Protein AF-A0A9N9NLR4-F1 (afdb_monomer_lite)

Organism: NCBI:txid1348616

Foldseek 3Di:
DPPLVVCLVVVCVVDPPDDPVVSVVVSVVVVVVVDPPVPVPDDPVVVVVVVVVVVLLVDDDDQPPNVLVVVLVVLVVLVVCCVVPVVPDPDSDDDDDDDPSPCPVVSVVVNCVVDVDDDADLDDQPDPDPPHGDPVNVVVVVPPPPPPPDPDDD

Radius of gyration: 19.98 Å; chains: 1; bounding box: 58×43×38 Å

pLDDT: mean 76.33, std 16.06, range [41.06, 97.5]

Sequence (154 aa):
MNPEIEFCYNFIKENPGLSYDDIVKAFQESQSKGKEIDKDLLPESHIKEMEIVRRAFDREFQNPNDLLERFLNYIDKCSHEYHLYNTIYYAPYVTLTQASGTGKSKLLKKVAENVTTIYCCLRDYNSNGYPFRSFITNVLLKVKFEFSVLPPKK

Structure (mmCIF, N/CA/C/O backbone):
data_AF-A0A9N9NLR4-F1
#
_entry.id   AF-A0A9N9NLR4-F1
#
loop_
_atom_site.group_PDB
_atom_site.id
_atom_site.type_symbol
_atom_site.label_atom_id
_atom_site.label_alt_id
_atom_site.label_comp_id
_atom_site.label_asym_id
_atom_site.label_entity_id
_atom_site.label_seq_id
_atom_site.pdbx_PDB_ins_code
_atom_site.Cartn_x
_atom_site.Cartn_y
_atom_site.Cartn_z
_atom_site.occupancy
_atom_site.B_iso_or_equiv
_atom_site.auth_seq_id
_atom_site.auth_comp_id
_atom_site.auth_asym_id
_atom_site.auth_atom_id
_atom_site.pdbx_PDB_model_num
ATOM 1 N N . MET A 1 1 ? 8.600 -25.046 -11.257 1.00 45.88 1 MET A N 1
ATOM 2 C CA . MET A 1 1 ? 8.438 -24.176 -10.069 1.00 45.88 1 MET A CA 1
ATOM 3 C C . MET A 1 1 ? 9.178 -22.866 -10.367 1.00 45.88 1 MET A C 1
ATOM 5 O O . MET A 1 1 ? 10.038 -22.902 -11.234 1.00 45.88 1 MET A O 1
ATOM 9 N N . ASN A 1 2 ? 8.798 -21.701 -9.815 1.00 48.00 2 ASN A N 1
ATOM 10 C CA . ASN A 1 2 ? 9.536 -20.449 -10.096 1.00 48.00 2 ASN A CA 1
ATOM 11 C C . ASN A 1 2 ? 10.937 -20.557 -9.448 1.00 48.00 2 ASN A C 1
ATOM 13 O O . ASN A 1 2 ? 10.968 -20.841 -8.248 1.00 48.00 2 ASN A O 1
ATOM 17 N N . PRO A 1 3 ? 12.046 -20.316 -10.179 1.00 57.72 3 PRO A N 1
ATOM 18 C CA . PRO A 1 3 ? 13.406 -20.361 -9.634 1.00 57.72 3 PRO A CA 1
ATOM 19 C C . PRO A 1 3 ? 13.599 -19.545 -8.349 1.00 57.72 3 PRO A C 1
ATOM 21 O O . PRO A 1 3 ? 14.335 -19.958 -7.463 1.00 57.72 3 PRO A O 1
ATOM 24 N N . GLU A 1 4 ? 12.893 -18.422 -8.205 1.00 57.34 4 GLU A N 1
ATOM 25 C CA . GLU A 1 4 ? 12.962 -17.550 -7.022 1.00 57.34 4 GLU A CA 1
ATOM 26 C C . GLU A 1 4 ? 12.351 -18.199 -5.774 1.00 57.34 4 GLU A C 1
ATOM 28 O O . GLU A 1 4 ? 12.819 -18.007 -4.656 1.00 57.34 4 GLU A O 1
ATOM 33 N N . ILE A 1 5 ? 11.298 -18.992 -5.964 1.00 54.31 5 ILE A N 1
ATOM 34 C CA . ILE A 1 5 ? 10.607 -19.694 -4.877 1.00 54.31 5 ILE A CA 1
ATOM 35 C C . ILE A 1 5 ? 11.345 -20.952 -4.515 1.00 54.31 5 ILE A C 1
ATOM 37 O O . ILE A 1 5 ? 11.436 -21.279 -3.342 1.00 54.31 5 ILE A O 1
ATOM 41 N N . GLU A 1 6 ? 11.868 -21.639 -5.519 1.00 68.62 6 GLU A N 1
ATOM 42 C CA . GLU A 1 6 ? 12.755 -22.767 -5.313 1.00 68.62 6 GLU A CA 1
ATOM 43 C C . GLU A 1 6 ? 14.001 -22.321 -4.544 1.00 68.62 6 GLU A C 1
ATOM 45 O O . GLU A 1 6 ? 14.366 -22.973 -3.572 1.00 68.62 6 GLU A O 1
ATOM 50 N N . PHE A 1 7 ? 14.556 -21.147 -4.867 1.00 76.50 7 PHE A N 1
ATOM 51 C CA . PHE A 1 7 ? 15.617 -20.522 -4.085 1.00 76.50 7 PHE A CA 1
ATOM 52 C C . PHE A 1 7 ? 15.179 -20.247 -2.645 1.00 76.50 7 PHE A C 1
ATOM 54 O O . PHE A 1 7 ? 15.788 -20.792 -1.735 1.00 76.50 7 PHE A O 1
ATOM 61 N N . CYS A 1 8 ? 14.121 -19.461 -2.407 1.00 64.50 8 CYS A N 1
ATOM 62 C CA . CYS A 1 8 ? 13.714 -19.127 -1.036 1.00 64.50 8 CYS A CA 1
ATOM 63 C C . CYS A 1 8 ? 13.349 -20.376 -0.221 1.00 64.50 8 CYS A C 1
ATOM 65 O O . CYS A 1 8 ? 13.727 -20.490 0.940 1.00 64.50 8 CYS A O 1
ATOM 67 N N . TYR A 1 9 ? 12.642 -21.328 -0.827 1.00 71.44 9 TYR A N 1
ATOM 68 C CA . TYR A 1 9 ? 12.245 -22.577 -0.185 1.00 71.44 9 TYR A CA 1
ATOM 69 C C . TYR A 1 9 ? 13.457 -23.441 0.179 1.00 71.44 9 TYR A C 1
ATOM 71 O O . TYR A 1 9 ? 13.569 -23.871 1.327 1.00 71.44 9 TYR A O 1
ATOM 79 N N . ASN A 1 10 ? 14.384 -23.658 -0.759 1.00 73.69 10 ASN A N 1
ATOM 80 C CA . ASN A 1 10 ? 15.590 -24.446 -0.503 1.00 73.69 10 ASN A CA 1
ATOM 81 C C . ASN A 1 10 ? 16.526 -23.724 0.476 1.00 73.69 10 ASN A C 1
ATOM 83 O O . ASN A 1 10 ? 17.012 -24.343 1.414 1.00 73.69 10 ASN A O 1
ATOM 87 N N . PHE A 1 11 ? 16.689 -22.407 0.340 1.00 77.31 11 PHE A N 1
ATOM 88 C CA . PHE A 1 11 ? 17.542 -21.595 1.206 1.00 77.31 11 PHE A CA 1
ATOM 89 C C . PHE A 1 11 ? 17.071 -21.612 2.664 1.00 77.31 11 PHE A C 1
ATOM 91 O O . PHE A 1 11 ? 17.880 -21.814 3.567 1.00 77.31 11 PHE A O 1
ATOM 98 N N . ILE A 1 12 ? 15.763 -21.470 2.907 1.00 80.06 12 ILE A N 1
ATOM 99 C CA . ILE A 1 12 ? 15.178 -21.563 4.256 1.00 80.06 12 ILE A CA 1
ATOM 100 C C . ILE A 1 12 ? 15.324 -22.981 4.817 1.00 80.06 12 ILE A C 1
ATOM 102 O O . ILE A 1 12 ? 15.626 -23.155 5.996 1.00 80.06 12 ILE A O 1
ATOM 106 N N . LYS A 1 13 ? 15.119 -24.003 3.978 1.00 78.62 13 LYS A N 1
ATOM 107 C CA . LYS A 1 13 ? 15.241 -25.409 4.378 1.00 78.62 13 LYS A CA 1
ATOM 108 C C . LYS A 1 13 ? 16.676 -25.780 4.768 1.00 78.62 13 LYS A C 1
ATOM 110 O O . LYS A 1 13 ? 16.864 -26.552 5.702 1.00 78.62 13 LYS A O 1
ATOM 115 N N . GLU A 1 14 ? 17.664 -25.251 4.056 1.00 83.81 14 GLU A N 1
ATOM 116 C CA . GLU A 1 14 ? 19.091 -25.498 4.294 1.00 83.81 14 GLU A CA 1
ATOM 117 C C . GLU A 1 14 ? 19.658 -24.664 5.451 1.00 83.81 14 GLU A C 1
ATOM 119 O O . GLU A 1 14 ? 20.654 -25.060 6.052 1.00 83.81 14 GLU A O 1
ATOM 124 N N . ASN A 1 15 ? 19.010 -23.548 5.805 1.00 80.62 15 ASN A N 1
ATOM 125 C CA . ASN A 1 15 ? 19.468 -22.623 6.845 1.00 80.62 15 ASN A CA 1
ATOM 126 C C . ASN A 1 15 ? 18.382 -22.373 7.910 1.00 80.62 15 ASN A C 1
ATOM 128 O O . ASN A 1 15 ? 17.873 -21.252 8.043 1.00 80.62 15 ASN A O 1
ATOM 132 N N . PRO A 1 16 ? 17.997 -23.406 8.682 1.00 73.25 16 PRO A N 1
ATOM 133 C CA . PRO A 1 16 ? 16.998 -23.251 9.729 1.00 73.25 16 PRO A CA 1
ATOM 134 C C . PRO A 1 16 ? 17.509 -22.297 10.821 1.00 73.25 16 PRO A C 1
ATOM 136 O O . PRO A 1 16 ? 18.582 -22.501 11.382 1.00 73.25 16 PRO A O 1
ATOM 139 N N . GLY A 1 17 ? 16.723 -21.265 11.143 1.00 78.44 17 GLY A N 1
ATOM 140 C CA . GLY A 1 17 ? 17.026 -20.301 12.211 1.00 78.44 17 GLY A CA 1
ATOM 141 C C . GLY A 1 17 ? 17.553 -18.938 11.750 1.00 78.44 17 GLY A C 1
ATOM 142 O O . GLY A 1 17 ? 17.783 -18.077 12.596 1.00 78.44 17 GLY A O 1
ATOM 143 N N . LEU A 1 18 ? 17.708 -18.712 10.440 1.00 77.44 18 LEU A N 1
ATOM 144 C CA . LEU A 1 18 ? 17.982 -17.375 9.907 1.00 77.44 18 LEU A CA 1
ATOM 145 C C . LEU A 1 18 ? 16.811 -16.418 10.150 1.00 77.44 18 LEU A C 1
ATOM 147 O O . LEU A 1 18 ? 15.640 -16.809 10.085 1.00 77.44 18 LEU A O 1
ATOM 151 N N . SER A 1 19 ? 17.133 -15.148 10.399 1.00 77.12 19 SER A N 1
ATOM 152 C CA . SER A 1 19 ? 16.118 -14.108 10.522 1.00 77.12 19 SER A CA 1
ATOM 153 C C . SER A 1 19 ? 15.505 -13.780 9.157 1.00 77.12 19 SER A C 1
ATOM 155 O O . SER A 1 19 ? 16.087 -14.038 8.100 1.00 77.12 19 SER A O 1
ATOM 157 N N . TYR A 1 20 ? 14.316 -13.175 9.170 1.00 68.00 20 TYR A N 1
ATOM 158 C CA . TYR A 1 20 ? 13.665 -12.715 7.943 1.00 68.00 20 TYR A CA 1
ATOM 159 C C . TYR A 1 20 ? 14.544 -11.727 7.157 1.00 68.00 20 TYR A C 1
ATOM 161 O O . TYR A 1 20 ? 14.602 -11.801 5.929 1.00 68.00 20 TYR A O 1
ATOM 169 N N . ASP A 1 21 ? 15.281 -10.861 7.853 1.00 68.50 21 ASP A N 1
ATOM 170 C CA . ASP A 1 21 ? 16.166 -9.874 7.231 1.00 68.50 21 ASP A CA 1
ATOM 171 C C . ASP A 1 21 ? 17.354 -10.536 6.519 1.00 68.50 21 ASP A C 1
ATOM 173 O O . ASP A 1 21 ? 17.722 -10.122 5.417 1.00 68.50 21 ASP A O 1
ATOM 177 N N . ASP A 1 22 ? 17.894 -11.621 7.081 1.00 73.19 22 ASP A N 1
ATOM 178 C CA . ASP A 1 22 ? 18.971 -12.397 6.454 1.00 73.19 22 ASP A CA 1
ATOM 179 C C . ASP A 1 22 ? 18.491 -13.103 5.179 1.00 73.19 22 ASP A C 1
ATOM 181 O O . ASP A 1 22 ? 19.203 -13.132 4.172 1.00 73.19 22 ASP A O 1
ATOM 185 N N . ILE A 1 23 ? 17.257 -13.620 5.187 1.00 72.56 23 ILE A N 1
ATOM 186 C CA . ILE A 1 23 ? 16.632 -14.252 4.016 1.00 72.56 23 ILE A CA 1
ATOM 187 C C . ILE A 1 23 ? 16.400 -13.214 2.912 1.00 72.56 23 ILE A C 1
ATOM 189 O O . ILE A 1 23 ? 16.717 -13.463 1.747 1.00 72.56 23 ILE A O 1
ATOM 193 N N . VAL A 1 24 ? 15.882 -12.033 3.263 1.00 70.19 24 VAL A N 1
ATOM 194 C CA . VAL A 1 24 ? 15.674 -10.932 2.311 1.00 70.19 24 VAL A CA 1
ATOM 195 C C . VAL A 1 24 ? 17.004 -10.466 1.722 1.00 70.19 24 VAL A C 1
ATOM 197 O O . VAL A 1 24 ? 17.089 -10.264 0.508 1.00 70.19 24 VAL A O 1
ATOM 200 N N . LYS A 1 25 ? 18.049 -10.345 2.544 1.00 76.81 25 LYS A N 1
ATOM 201 C CA . LYS A 1 25 ? 19.390 -9.958 2.097 1.00 76.81 25 LYS A CA 1
ATOM 202 C C . LYS A 1 25 ? 19.982 -10.984 1.129 1.00 76.81 25 LYS A C 1
ATOM 204 O O . LYS A 1 25 ? 20.395 -10.614 0.032 1.00 76.81 25 LYS A O 1
ATOM 209 N N . ALA A 1 26 ? 19.944 -12.270 1.477 1.00 73.88 26 ALA A N 1
ATOM 210 C CA . ALA A 1 26 ? 20.429 -13.349 0.615 1.00 73.88 26 ALA A CA 1
ATOM 211 C C . ALA A 1 26 ? 19.655 -13.422 -0.712 1.00 73.88 26 ALA A C 1
ATOM 213 O O . ALA A 1 26 ? 20.244 -13.613 -1.780 1.00 73.88 26 ALA A O 1
ATOM 214 N N . PHE A 1 27 ? 18.338 -13.202 -0.673 1.00 71.44 27 PHE A N 1
ATOM 215 C CA . PHE A 1 27 ? 17.524 -13.110 -1.880 1.00 71.44 27 PHE A CA 1
ATOM 216 C C . PHE A 1 27 ? 17.946 -11.924 -2.756 1.00 71.44 27 PHE A C 1
ATOM 218 O O . PHE A 1 27 ? 18.184 -12.103 -3.950 1.00 71.44 27 PHE A O 1
ATOM 225 N N . GLN A 1 28 ? 18.118 -10.730 -2.186 1.00 70.88 28 GLN A N 1
ATOM 226 C CA . GLN A 1 28 ? 18.577 -9.544 -2.919 1.00 70.88 28 GLN A CA 1
ATOM 227 C C . GLN A 1 28 ? 19.966 -9.745 -3.547 1.00 70.88 28 GLN A C 1
ATOM 229 O O . GLN A 1 28 ? 20.174 -9.388 -4.709 1.00 70.88 28 GLN A O 1
ATOM 234 N N . GLU A 1 29 ? 20.899 -10.372 -2.834 1.00 74.31 29 GLU A N 1
ATOM 235 C CA . GLU A 1 29 ? 22.234 -10.710 -3.345 1.00 74.31 29 GLU A CA 1
ATOM 236 C C . GLU A 1 29 ? 22.173 -11.737 -4.491 1.00 74.31 29 GLU A C 1
ATOM 238 O O . GLU A 1 29 ? 22.886 -11.593 -5.489 1.00 74.31 29 GLU A O 1
ATOM 243 N N . SER A 1 30 ? 21.277 -12.728 -4.405 1.00 67.44 30 SER A N 1
ATOM 244 C CA . SER A 1 30 ? 21.047 -13.710 -5.478 1.00 67.44 30 SER A CA 1
ATOM 245 C C . SER A 1 30 ? 20.482 -13.063 -6.752 1.00 67.44 30 SER A C 1
ATOM 247 O O . SER A 1 30 ? 20.906 -13.399 -7.858 1.00 67.44 30 SER A O 1
ATOM 249 N N . GLN A 1 31 ? 19.605 -12.063 -6.607 1.00 63.50 31 GLN A N 1
ATOM 250 C CA . GLN A 1 31 ? 19.046 -11.285 -7.720 1.00 63.50 31 GLN A CA 1
ATOM 251 C C . GLN A 1 31 ? 20.079 -10.333 -8.338 1.00 63.50 31 GLN A C 1
ATOM 253 O O . GLN A 1 31 ? 20.088 -10.130 -9.551 1.00 63.50 31 GLN A O 1
ATOM 258 N N . SER A 1 32 ? 20.995 -9.805 -7.521 1.00 54.72 32 SER A N 1
ATOM 259 C CA . SER A 1 32 ? 22.097 -8.934 -7.961 1.00 54.72 32 SER A CA 1
ATOM 260 C C . SER A 1 32 ? 23.096 -9.666 -8.862 1.00 54.72 32 SER A C 1
ATOM 262 O O . SER A 1 32 ? 23.681 -9.058 -9.752 1.00 54.72 32 SER A O 1
ATOM 264 N N . LYS A 1 33 ? 23.263 -10.981 -8.667 1.00 50.47 33 LYS A N 1
ATOM 265 C CA . LYS A 1 33 ? 24.082 -11.845 -9.535 1.00 50.47 33 LYS A CA 1
ATOM 266 C C . LYS A 1 33 ? 23.343 -12.336 -10.790 1.00 50.47 33 LYS A C 1
ATOM 268 O O . LYS A 1 33 ? 23.988 -12.865 -11.687 1.00 50.47 33 LYS A O 1
ATOM 273 N N . GLY A 1 34 ? 22.015 -12.184 -10.854 1.00 44.84 34 GLY A N 1
ATOM 274 C CA . GLY A 1 34 ? 21.148 -12.824 -11.852 1.00 44.84 34 GLY A CA 1
ATOM 275 C C . GLY A 1 34 ? 20.590 -11.930 -12.965 1.00 44.84 34 GLY A C 1
ATOM 276 O O . GLY A 1 34 ? 19.928 -12.452 -13.858 1.00 44.84 34 GLY A O 1
ATOM 277 N N . LYS A 1 35 ? 20.828 -10.613 -12.954 1.00 45.88 35 LYS A N 1
ATOM 278 C CA . LYS A 1 35 ? 20.466 -9.721 -14.069 1.00 45.88 35 LYS A CA 1
ATOM 279 C C . LYS A 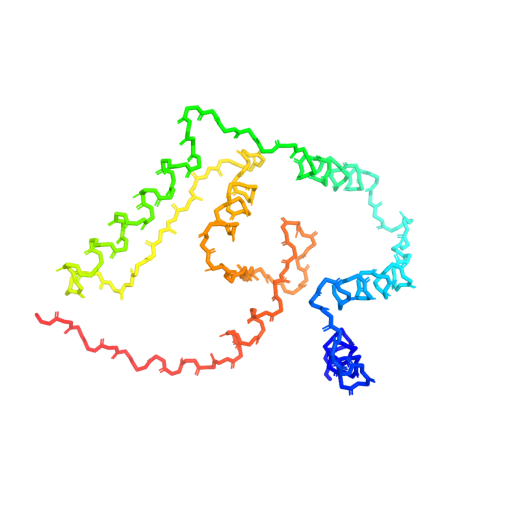1 35 ? 21.483 -8.592 -14.229 1.00 45.88 35 LYS A C 1
ATOM 281 O O . LYS A 1 35 ? 21.245 -7.467 -13.793 1.00 45.88 35 LYS A O 1
ATOM 286 N N . GLU A 1 36 ? 22.550 -8.847 -14.982 1.00 41.50 36 GLU A N 1
ATOM 287 C CA . GLU A 1 36 ? 22.904 -7.843 -15.984 1.00 41.50 36 GLU A CA 1
ATOM 288 C C . GLU A 1 36 ? 21.714 -7.793 -16.944 1.00 41.50 36 GLU A C 1
ATOM 290 O O . GLU A 1 36 ? 21.529 -8.652 -17.801 1.00 41.50 36 GLU A O 1
ATOM 295 N N . ILE A 1 37 ? 20.810 -6.841 -16.709 1.00 46.78 37 ILE A N 1
ATOM 296 C CA . ILE A 1 37 ? 19.915 -6.401 -17.770 1.00 46.78 37 ILE A CA 1
ATOM 297 C C . ILE A 1 37 ? 20.870 -5.903 -18.843 1.00 46.78 37 ILE A C 1
ATOM 299 O O . ILE A 1 37 ? 21.634 -4.980 -18.563 1.00 46.78 37 ILE A O 1
ATOM 303 N N . ASP A 1 38 ? 20.865 -6.543 -20.007 1.00 42.88 38 ASP A N 1
ATOM 304 C CA . ASP A 1 38 ? 21.590 -6.044 -21.163 1.00 42.88 38 ASP A CA 1
ATOM 305 C C . ASP A 1 38 ? 21.087 -4.616 -21.426 1.00 42.88 38 ASP A C 1
ATOM 307 O O . ASP A 1 38 ? 19.953 -4.396 -21.870 1.00 42.88 38 ASP A O 1
ATOM 311 N N . LYS A 1 39 ? 21.877 -3.630 -20.986 1.00 44.06 39 LYS A N 1
ATOM 312 C CA . LYS A 1 39 ? 21.511 -2.208 -21.006 1.00 44.06 39 LYS A CA 1
ATOM 313 C C . LYS A 1 39 ? 21.369 -1.702 -22.440 1.00 44.06 39 LYS A C 1
ATOM 315 O O . LYS A 1 39 ? 20.795 -0.633 -22.629 1.00 44.06 39 LYS A O 1
ATOM 320 N N . ASP A 1 40 ? 21.801 -2.495 -23.418 1.00 50.47 40 ASP A N 1
ATOM 321 C CA . ASP A 1 40 ? 21.826 -2.156 -24.834 1.00 50.47 40 ASP A CA 1
ATOM 322 C C . ASP A 1 40 ? 20.465 -2.378 -25.532 1.00 50.47 40 ASP A C 1
ATOM 324 O O . ASP A 1 40 ? 20.287 -1.982 -26.683 1.00 50.47 40 ASP A O 1
ATOM 328 N N . LEU A 1 41 ? 19.464 -2.956 -24.844 1.00 53.12 41 LEU A N 1
ATOM 329 C CA . LEU A 1 41 ? 18.132 -3.268 -25.401 1.00 53.12 41 LEU A CA 1
ATOM 330 C C . LEU A 1 41 ? 16.985 -2.348 -24.941 1.00 53.12 41 LEU A C 1
ATOM 332 O O . LEU A 1 41 ? 15.876 -2.451 -25.472 1.00 53.12 41 LEU A O 1
ATOM 336 N N . LEU A 1 42 ? 17.205 -1.452 -23.974 1.00 52.66 42 LEU A N 1
ATOM 337 C CA . LEU A 1 42 ? 16.177 -0.516 -23.497 1.00 52.66 42 LEU A CA 1
ATOM 338 C C . LEU A 1 42 ? 16.478 0.908 -23.983 1.00 52.66 42 LEU A C 1
ATOM 340 O O . LEU A 1 42 ? 17.600 1.376 -23.803 1.00 52.66 42 LEU A O 1
ATOM 344 N N . PRO A 1 43 ? 15.493 1.641 -24.541 1.00 63.09 43 PRO A N 1
ATOM 345 C CA . PRO A 1 43 ? 15.694 3.036 -24.916 1.00 63.09 43 PRO A CA 1
ATOM 346 C C . PRO A 1 43 ? 16.211 3.846 -23.720 1.00 63.09 43 PRO A C 1
ATOM 348 O O . PRO A 1 43 ? 15.662 3.737 -22.621 1.00 63.09 43 PRO A O 1
ATOM 351 N N . GLU A 1 44 ? 17.218 4.702 -23.920 1.00 71.44 44 GLU A N 1
ATOM 352 C CA . GLU A 1 44 ? 17.806 5.525 -22.845 1.00 71.44 44 GLU A CA 1
ATOM 353 C C . GLU A 1 44 ? 16.754 6.320 -22.048 1.00 71.44 44 GLU A C 1
ATOM 355 O O . GLU A 1 44 ? 16.885 6.518 -20.837 1.00 71.44 44 GLU A O 1
ATOM 360 N N . SER A 1 45 ? 15.673 6.744 -22.712 1.00 68.56 45 SER A N 1
ATOM 361 C CA . SER A 1 45 ? 14.534 7.427 -22.090 1.00 68.56 45 SER A CA 1
ATOM 362 C C . SER A 1 45 ? 13.850 6.581 -21.012 1.00 68.56 45 SER A C 1
ATOM 364 O O . SER A 1 45 ? 13.530 7.100 -19.942 1.00 68.56 45 SER A O 1
ATOM 366 N N . HIS A 1 46 ? 13.691 5.280 -21.255 1.00 65.81 46 HIS A N 1
ATOM 367 C CA . HIS A 1 46 ? 13.102 4.329 -20.317 1.00 65.81 46 HIS A CA 1
ATOM 368 C C . HIS A 1 46 ? 14.011 4.094 -19.108 1.00 65.81 46 HIS A C 1
ATOM 370 O O . HIS A 1 46 ? 13.538 4.085 -17.971 1.00 65.81 46 HIS A O 1
ATOM 376 N N . ILE A 1 47 ? 15.322 3.962 -19.333 1.00 68.50 47 ILE A N 1
ATOM 377 C CA . ILE A 1 47 ? 16.314 3.806 -18.257 1.00 68.50 47 ILE A CA 1
ATOM 378 C C . ILE A 1 47 ? 16.292 5.039 -17.343 1.00 68.50 47 ILE A C 1
ATOM 380 O O . ILE A 1 47 ? 16.271 4.921 -16.114 1.00 68.50 47 ILE A O 1
ATOM 384 N N . LYS A 1 48 ? 16.231 6.232 -17.941 1.00 77.25 48 LYS A N 1
ATOM 385 C CA . LYS A 1 48 ? 16.154 7.501 -17.213 1.00 77.25 48 LYS A CA 1
ATOM 386 C C . LYS A 1 48 ? 14.865 7.624 -16.401 1.00 77.25 48 LYS A C 1
ATOM 388 O O . LYS A 1 48 ? 14.923 8.040 -15.245 1.00 77.25 48 LYS A O 1
ATOM 393 N N . GLU A 1 49 ? 13.718 7.252 -16.967 1.00 74.06 49 GLU A N 1
ATOM 394 C CA . GLU A 1 49 ? 12.437 7.253 -16.252 1.00 74.06 49 GLU A CA 1
ATOM 395 C C . GLU A 1 49 ? 12.460 6.286 -15.061 1.00 74.06 49 GLU A C 1
ATOM 397 O O . GLU A 1 49 ? 12.093 6.671 -13.949 1.00 74.06 49 GLU A O 1
ATOM 402 N N . MET A 1 50 ? 12.961 5.063 -15.257 1.00 69.75 50 MET A N 1
ATOM 403 C CA . MET A 1 50 ? 13.079 4.075 -14.183 1.00 69.75 50 MET A CA 1
ATOM 404 C C . MET A 1 50 ? 13.959 4.575 -13.036 1.00 69.75 50 MET A C 1
ATOM 406 O O . MET A 1 50 ? 13.580 4.434 -11.873 1.00 69.75 50 MET A O 1
ATOM 410 N N . GLU A 1 51 ? 15.095 5.203 -13.338 1.00 78.19 51 GLU A N 1
ATOM 411 C CA . GLU A 1 51 ? 15.978 5.758 -12.310 1.00 78.19 51 GLU A CA 1
ATOM 412 C C . GLU A 1 51 ? 15.332 6.945 -11.575 1.00 78.19 51 GLU A C 1
ATOM 414 O O . GLU A 1 51 ? 15.471 7.064 -10.356 1.00 78.19 51 GLU A O 1
ATOM 419 N N . ILE A 1 52 ? 14.566 7.795 -12.270 1.00 78.62 52 ILE A N 1
ATOM 420 C CA . ILE A 1 52 ? 13.792 8.877 -11.637 1.00 78.62 52 ILE A CA 1
ATOM 421 C C . ILE A 1 52 ? 12.746 8.298 -10.681 1.00 78.62 52 ILE A C 1
ATOM 423 O O . ILE A 1 52 ? 12.650 8.747 -9.536 1.00 78.62 52 ILE A O 1
ATOM 427 N N . VAL A 1 53 ? 11.987 7.291 -11.121 1.00 74.56 53 VAL A N 1
ATOM 428 C CA . VAL A 1 53 ? 10.970 6.623 -10.296 1.00 74.56 53 VAL A CA 1
ATOM 429 C C . VAL A 1 53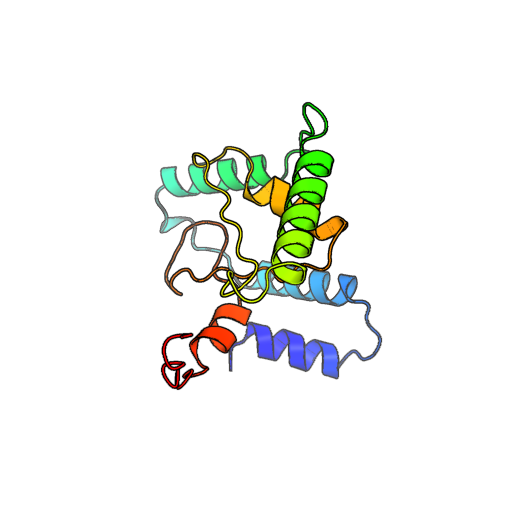 ? 11.615 5.961 -9.079 1.00 74.56 53 VAL A C 1
ATOM 431 O O . VAL A 1 53 ? 11.117 6.130 -7.965 1.00 74.56 53 VAL A O 1
ATOM 434 N N . ARG A 1 54 ? 12.748 5.274 -9.262 1.00 74.38 54 ARG A N 1
ATOM 435 C CA . ARG A 1 54 ? 13.505 4.637 -8.177 1.00 74.38 54 ARG A CA 1
ATOM 436 C C . ARG A 1 54 ? 13.961 5.665 -7.142 1.00 74.38 54 ARG A C 1
ATOM 438 O O . ARG A 1 54 ? 13.636 5.533 -5.966 1.00 74.38 54 ARG A O 1
ATOM 445 N N . ARG A 1 55 ? 14.610 6.749 -7.581 1.00 79.19 55 ARG A N 1
ATOM 446 C CA . ARG A 1 55 ? 15.046 7.842 -6.693 1.00 79.19 55 ARG A CA 1
ATOM 447 C C . ARG A 1 55 ? 13.881 8.499 -5.962 1.00 79.19 55 ARG A C 1
ATOM 449 O O . ARG A 1 55 ? 14.004 8.811 -4.782 1.00 79.19 55 ARG A O 1
ATOM 456 N N . ALA A 1 56 ? 12.755 8.718 -6.639 1.00 75.38 56 ALA A N 1
ATOM 457 C CA . ALA A 1 56 ? 11.555 9.264 -6.011 1.00 75.38 56 ALA A CA 1
ATOM 458 C C . ALA A 1 56 ? 11.003 8.322 -4.929 1.00 75.38 56 ALA A C 1
ATOM 460 O O . ALA A 1 56 ? 10.531 8.789 -3.894 1.00 75.38 56 ALA A O 1
ATOM 461 N N . PHE A 1 57 ? 11.103 7.008 -5.139 1.00 72.94 57 PHE A N 1
ATOM 462 C CA . PHE A 1 57 ? 10.704 6.004 -4.157 1.00 72.94 57 PHE A CA 1
ATOM 463 C C . PHE A 1 57 ? 11.644 5.941 -2.945 1.00 72.94 57 PHE A C 1
ATOM 465 O O . PHE A 1 57 ? 11.179 5.650 -1.840 1.00 72.94 57 PHE A O 1
ATOM 472 N N . ASP A 1 58 ? 12.929 6.252 -3.126 1.00 79.75 58 ASP A N 1
ATOM 473 C CA . ASP A 1 58 ? 13.945 6.254 -2.065 1.00 79.75 58 ASP A CA 1
ATOM 474 C C . ASP A 1 58 ? 13.897 7.509 -1.179 1.00 79.75 58 ASP A C 1
ATOM 476 O O . ASP A 1 58 ? 14.321 7.459 -0.027 1.00 79.75 58 ASP A O 1
ATOM 480 N N . ARG A 1 59 ? 13.315 8.619 -1.656 1.00 84.56 59 ARG A N 1
ATOM 481 C CA . ARG A 1 59 ? 13.157 9.847 -0.853 1.00 84.56 59 ARG A CA 1
ATOM 482 C C . ARG A 1 59 ? 12.386 9.606 0.441 1.00 84.56 59 ARG A C 1
ATOM 484 O O . ARG A 1 59 ? 11.472 8.780 0.487 1.00 84.56 59 ARG A O 1
ATOM 491 N N . GLU A 1 60 ? 12.702 10.380 1.474 1.00 90.19 60 GLU A N 1
ATOM 492 C CA . GLU A 1 60 ? 11.971 10.341 2.739 1.00 90.19 60 GLU A CA 1
ATOM 493 C C . GLU A 1 60 ? 10.481 10.638 2.550 1.00 90.19 60 GLU A C 1
ATOM 495 O O . GLU A 1 60 ? 10.080 11.469 1.726 1.00 90.19 60 GLU A O 1
ATOM 500 N N . PHE A 1 61 ? 9.652 9.926 3.317 1.00 91.88 61 PHE A N 1
ATOM 501 C CA . PHE A 1 61 ? 8.213 10.143 3.302 1.00 91.88 61 PHE A CA 1
ATOM 502 C C . PHE A 1 61 ? 7.899 11.525 3.869 1.00 91.88 61 PHE A C 1
ATOM 504 O O . PHE A 1 61 ? 8.299 11.855 4.979 1.00 91.88 61 PHE A O 1
ATOM 511 N N . GLN A 1 62 ? 7.163 12.314 3.095 1.00 92.56 62 GLN A N 1
ATOM 512 C CA . GLN A 1 62 ? 6.673 13.611 3.534 1.00 92.56 62 GLN A CA 1
ATOM 513 C C . GLN A 1 62 ? 5.314 13.402 4.205 1.00 92.56 62 GLN A C 1
ATOM 515 O O . GLN A 1 62 ? 4.415 12.849 3.570 1.00 92.56 62 GLN A O 1
ATOM 520 N N . ASN A 1 63 ? 5.160 13.859 5.453 1.00 92.75 63 ASN A N 1
ATOM 521 C CA . ASN A 1 63 ? 3.915 13.744 6.223 1.00 92.75 63 ASN A CA 1
ATOM 522 C C . ASN A 1 63 ? 3.225 15.110 6.423 1.00 92.75 63 ASN A C 1
ATOM 524 O O . ASN A 1 63 ? 3.148 15.603 7.547 1.00 92.75 63 ASN A O 1
ATOM 528 N N . PRO A 1 64 ? 2.773 15.791 5.356 1.00 94.00 64 PRO A N 1
ATOM 529 C CA . PRO A 1 64 ? 2.151 17.098 5.505 1.00 94.00 64 PRO A CA 1
ATOM 530 C C . PRO A 1 64 ? 0.794 16.970 6.199 1.00 94.00 64 PRO A C 1
ATOM 532 O O . PRO A 1 64 ? -0.042 16.173 5.771 1.00 94.00 64 PRO A O 1
ATOM 535 N N . ASN A 1 65 ? 0.542 17.818 7.198 1.00 94.31 65 ASN A N 1
ATOM 536 C CA . ASN A 1 65 ? -0.732 17.863 7.925 1.00 94.31 65 ASN A CA 1
ATOM 537 C C . ASN A 1 65 ? -1.169 16.478 8.437 1.00 94.31 65 ASN A C 1
ATOM 539 O O . ASN A 1 65 ? -2.329 16.098 8.234 1.00 94.31 65 ASN A O 1
ATOM 543 N N . ASP A 1 66 ? -0.223 15.716 8.995 1.00 96.06 66 ASP A N 1
ATOM 544 C CA . ASP A 1 66 ? -0.452 14.394 9.592 1.00 96.06 66 ASP A CA 1
ATOM 545 C C . ASP A 1 66 ? -1.180 13.432 8.634 1.00 96.06 66 ASP A C 1
ATOM 547 O O . ASP A 1 66 ? -2.163 12.765 8.967 1.00 96.06 66 ASP A O 1
ATOM 551 N N . LEU A 1 67 ? -0.750 13.435 7.365 1.00 95.50 67 LEU A N 1
ATOM 552 C CA . LEU A 1 67 ? -1.337 12.641 6.285 1.00 95.50 67 LEU A CA 1
ATOM 553 C C . LEU A 1 67 ? -1.419 11.150 6.637 1.00 95.50 67 LEU A C 1
ATOM 555 O O . LEU A 1 67 ? -2.432 10.516 6.332 1.00 95.50 67 LEU A O 1
ATOM 559 N N . LEU A 1 68 ? -0.367 10.589 7.235 1.00 96.50 68 LEU A N 1
ATOM 560 C CA . LEU A 1 68 ? -0.307 9.179 7.608 1.00 96.50 68 LEU A CA 1
ATOM 561 C C . LEU A 1 68 ? -1.372 8.845 8.654 1.00 96.50 68 LEU A C 1
ATOM 563 O O . LEU A 1 68 ? -2.154 7.917 8.457 1.00 96.50 68 LEU A O 1
ATOM 567 N N . GLU A 1 69 ? -1.446 9.633 9.719 1.00 97.50 69 GLU A N 1
ATOM 568 C CA . GLU A 1 69 ? -2.388 9.483 10.826 1.00 97.50 69 GLU A CA 1
ATOM 569 C C . GLU A 1 69 ? -3.826 9.628 10.331 1.00 97.50 69 GLU A C 1
ATOM 571 O O . GLU A 1 69 ? -4.692 8.802 10.622 1.00 97.50 69 GLU A O 1
ATOM 576 N N . ARG A 1 70 ? -4.085 10.640 9.500 1.00 96.88 70 ARG A N 1
ATOM 577 C CA . ARG A 1 70 ? -5.398 10.849 8.880 1.00 96.88 70 ARG A CA 1
ATOM 578 C C . ARG A 1 70 ? -5.809 9.676 8.002 1.00 96.88 70 ARG A C 1
ATOM 580 O O . ARG A 1 70 ? -6.980 9.302 8.006 1.00 96.88 70 ARG A O 1
ATOM 587 N N . PHE A 1 71 ? -4.872 9.111 7.244 1.00 95.94 71 PHE A N 1
ATOM 588 C CA . PHE A 1 71 ? -5.152 7.952 6.407 1.00 95.94 71 PHE A CA 1
ATOM 589 C C . PHE A 1 71 ? -5.415 6.699 7.252 1.00 95.94 71 PHE A C 1
ATOM 591 O O . PHE A 1 71 ? -6.386 5.997 6.984 1.00 95.94 71 PHE A O 1
ATOM 598 N N . LEU A 1 72 ? -4.626 6.450 8.302 1.00 96.25 72 LEU A N 1
ATOM 599 C CA . LEU A 1 72 ? -4.850 5.343 9.242 1.00 96.25 72 LEU A CA 1
ATOM 600 C C . LEU A 1 72 ? -6.228 5.441 9.912 1.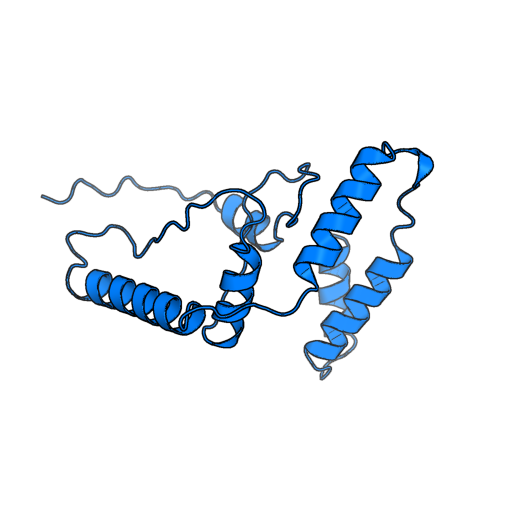00 96.25 72 LEU A C 1
ATOM 602 O O . LEU A 1 72 ? -6.996 4.483 9.863 1.00 96.25 72 LEU A O 1
ATOM 606 N N . ASN A 1 73 ? -6.584 6.620 10.429 1.00 96.69 73 ASN A N 1
ATOM 607 C CA . ASN A 1 73 ? -7.895 6.875 11.032 1.00 96.69 73 ASN A CA 1
ATOM 608 C C . ASN A 1 73 ? -9.044 6.676 10.034 1.00 96.69 73 ASN A C 1
ATOM 610 O O . ASN A 1 73 ? -10.125 6.224 10.404 1.00 96.69 73 ASN A O 1
ATOM 614 N N . TYR A 1 74 ? -8.829 7.006 8.757 1.00 95.38 74 TYR A N 1
ATOM 615 C CA . TYR A 1 74 ? -9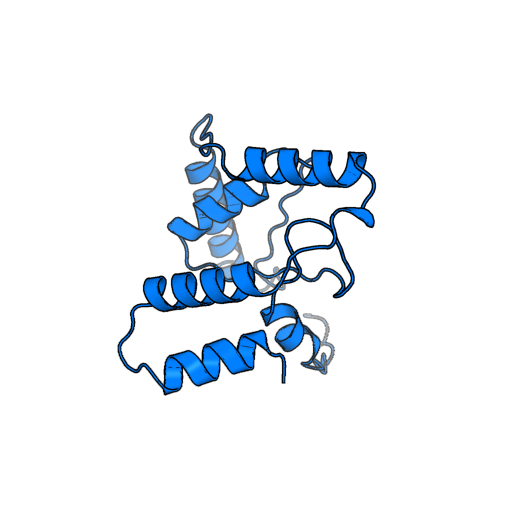.825 6.772 7.716 1.00 95.38 74 TYR A CA 1
ATOM 616 C C . TYR A 1 74 ? -10.030 5.277 7.438 1.00 95.38 74 TYR A C 1
ATOM 618 O O . TYR A 1 74 ? -11.173 4.831 7.357 1.00 95.38 74 TYR A O 1
ATOM 626 N N . ILE A 1 75 ? -8.950 4.497 7.331 1.00 94.12 75 ILE A N 1
ATOM 627 C CA . ILE A 1 75 ? -9.041 3.042 7.145 1.00 94.12 75 ILE A CA 1
ATOM 628 C C . ILE A 1 75 ? -9.728 2.379 8.347 1.00 94.12 75 ILE A C 1
ATOM 630 O O . ILE A 1 75 ? -10.606 1.538 8.147 1.00 94.12 75 ILE A O 1
ATOM 634 N N . ASP A 1 76 ? -9.388 2.790 9.571 1.00 94.56 76 ASP A N 1
ATOM 635 C CA . ASP A 1 76 ? -10.032 2.296 10.793 1.00 94.56 76 ASP A CA 1
ATOM 636 C C . ASP A 1 76 ? -11.532 2.622 10.813 1.00 94.56 76 ASP A C 1
ATOM 638 O O . ASP A 1 76 ? -12.367 1.734 11.003 1.00 94.56 76 ASP A O 1
ATOM 642 N N . LYS A 1 77 ? -11.899 3.863 10.470 1.00 94.56 77 LYS A N 1
ATOM 643 C CA . LYS A 1 77 ? -13.300 4.267 10.308 1.00 94.56 77 LYS A CA 1
ATOM 644 C C . LYS A 1 77 ? -14.037 3.387 9.291 1.00 94.56 77 LYS A C 1
ATOM 646 O O . LYS A 1 77 ? -15.137 2.923 9.584 1.00 94.56 77 LYS A O 1
ATOM 651 N N . CYS A 1 78 ? -13.459 3.144 8.113 1.00 93.00 78 CYS A N 1
ATOM 652 C CA . CYS A 1 78 ? -14.074 2.290 7.091 1.00 93.00 78 CYS A CA 1
ATOM 653 C C . CYS A 1 78 ? -14.257 0.845 7.577 1.00 93.00 78 CYS A C 1
ATOM 655 O O . CYS A 1 78 ? -15.295 0.235 7.319 1.00 93.00 78 CYS A O 1
ATOM 657 N N . SER A 1 79 ? -13.273 0.306 8.300 1.00 92.31 79 SER A N 1
ATOM 658 C CA . SER A 1 79 ? -13.366 -1.017 8.923 1.00 92.31 79 SER A CA 1
ATOM 659 C C . SER A 1 79 ? -14.510 -1.069 9.941 1.00 92.31 79 SER A C 1
ATOM 661 O O . SER A 1 79 ? -15.352 -1.969 9.902 1.00 92.31 79 SER A O 1
ATOM 663 N N . HIS A 1 80 ? -14.605 -0.056 10.804 1.00 93.69 80 HIS A N 1
ATOM 664 C CA . HIS A 1 80 ? -15.663 0.051 11.803 1.00 93.69 80 HIS A CA 1
ATOM 665 C C . HIS A 1 80 ? -17.058 0.140 11.166 1.00 93.69 80 HIS A C 1
ATOM 667 O O . HIS A 1 80 ? -17.968 -0.588 11.564 1.00 93.69 80 HIS A O 1
ATOM 673 N N . GLU A 1 81 ? -17.226 0.969 10.133 1.00 93.44 81 GLU A N 1
ATOM 674 C CA . GLU A 1 81 ? -18.488 1.075 9.390 1.00 93.44 81 GLU A CA 1
ATOM 675 C C . GLU A 1 81 ? -18.878 -0.248 8.719 1.00 93.44 81 GLU A C 1
ATOM 677 O O . GLU A 1 81 ? -20.047 -0.634 8.770 1.00 93.44 81 GLU A O 1
ATOM 682 N N . TYR A 1 82 ? -17.918 -0.980 8.144 1.00 93.38 82 TYR A N 1
ATOM 683 C CA . TYR A 1 82 ? -18.170 -2.315 7.600 1.00 93.38 82 TYR A CA 1
ATOM 684 C C . TYR A 1 82 ? -18.683 -3.282 8.675 1.00 93.38 82 TYR A C 1
ATOM 686 O O . TYR A 1 82 ? -19.635 -4.022 8.429 1.00 93.38 82 TYR A O 1
ATOM 694 N N . HIS A 1 83 ? -18.095 -3.263 9.873 1.00 92.38 83 HIS A N 1
ATOM 695 C CA . HIS A 1 83 ? -18.521 -4.131 10.969 1.00 92.38 83 HIS A CA 1
ATOM 696 C C . HIS A 1 83 ? -19.907 -3.771 11.520 1.00 92.38 83 HIS A C 1
ATOM 698 O O . HIS A 1 83 ? -20.691 -4.679 11.802 1.00 92.38 83 HIS A O 1
ATOM 704 N N . LEU A 1 84 ? -20.229 -2.479 11.635 1.00 93.06 84 LEU A N 1
ATOM 705 C CA . LEU A 1 84 ? -21.544 -2.014 12.092 1.00 93.06 84 LEU A CA 1
ATOM 706 C C . LEU A 1 84 ? -22.655 -2.274 11.067 1.00 93.06 84 LEU A C 1
ATOM 708 O O . LEU A 1 84 ? -23.775 -2.616 11.443 1.00 93.06 84 LEU A O 1
ATOM 712 N N . TYR A 1 85 ? -22.350 -2.127 9.777 1.00 91.56 85 TYR A N 1
ATOM 713 C CA . TYR A 1 85 ? -23.326 -2.185 8.686 1.00 91.56 85 TYR A CA 1
ATOM 714 C C . TYR A 1 85 ? -23.010 -3.307 7.685 1.00 91.56 85 TYR A C 1
ATOM 716 O O . TYR A 1 85 ? -23.113 -3.133 6.467 1.00 91.56 85 TYR A O 1
ATOM 724 N N . ASN A 1 86 ? -22.648 -4.489 8.193 1.00 80.88 86 ASN A N 1
ATOM 725 C CA . ASN A 1 86 ? -22.231 -5.653 7.391 1.00 80.88 86 ASN A CA 1
ATOM 726 C C . ASN A 1 86 ? -23.321 -6.200 6.437 1.00 80.88 86 ASN A C 1
ATOM 728 O O . ASN A 1 86 ? -23.055 -7.013 5.548 1.00 80.88 86 ASN A O 1
ATOM 732 N N . THR A 1 87 ? -24.566 -5.754 6.599 1.00 86.12 87 THR A N 1
ATOM 733 C CA . THR A 1 87 ? -25.680 -6.074 5.705 1.00 86.12 87 THR A CA 1
ATOM 734 C C . THR A 1 87 ? -25.621 -5.253 4.419 1.00 86.12 87 THR A C 1
ATOM 736 O O . THR A 1 87 ? -25.956 -5.797 3.365 1.00 86.12 87 THR A O 1
ATOM 739 N N . ILE A 1 88 ? -25.136 -4.007 4.498 1.00 88.88 88 ILE A N 1
ATOM 740 C CA . ILE A 1 88 ? -25.079 -3.019 3.409 1.00 88.88 88 ILE A CA 1
ATOM 741 C C . ILE A 1 88 ? -23.834 -3.226 2.541 1.00 88.88 88 ILE A C 1
ATOM 743 O O . ILE A 1 88 ? -23.902 -3.154 1.315 1.00 88.88 88 ILE A O 1
ATOM 747 N N . TYR A 1 89 ? -22.693 -3.507 3.168 1.00 84.00 89 TYR A N 1
ATOM 748 C CA . TYR A 1 89 ? -21.419 -3.637 2.470 1.00 84.00 89 TYR A CA 1
ATOM 749 C C . TYR A 1 89 ? -21.131 -5.085 2.063 1.00 84.00 89 TYR A C 1
ATOM 751 O O . TYR A 1 89 ? -21.357 -6.024 2.823 1.00 84.00 89 TYR A O 1
ATOM 759 N N . TYR A 1 90 ? -20.598 -5.269 0.854 1.00 86.81 90 TYR A N 1
ATOM 760 C CA . TYR A 1 90 ? -20.132 -6.580 0.392 1.00 86.81 90 TYR A CA 1
ATOM 761 C C . TYR A 1 90 ? -18.798 -6.973 1.047 1.00 86.81 90 TYR A C 1
ATOM 763 O O . TYR A 1 90 ? -18.618 -8.119 1.446 1.00 86.81 90 TYR A O 1
ATOM 771 N N . ALA A 1 91 ? -17.870 -6.018 1.163 1.00 86.69 91 ALA A N 1
ATOM 772 C CA . ALA A 1 91 ? -16.541 -6.182 1.749 1.00 86.69 91 ALA A CA 1
ATOM 773 C C . ALA A 1 91 ? -15.947 -4.797 2.103 1.00 86.69 91 ALA A C 1
ATOM 775 O O . ALA A 1 91 ? -16.368 -3.802 1.503 1.00 86.69 91 ALA A O 1
ATOM 776 N N . PRO A 1 92 ? -14.962 -4.703 3.020 1.00 88.81 92 PRO A N 1
ATOM 777 C CA . PRO A 1 92 ? -14.348 -3.440 3.446 1.00 88.81 92 PRO A CA 1
ATOM 778 C C . PRO A 1 92 ? -13.302 -2.934 2.434 1.00 88.81 92 PRO A C 1
ATOM 780 O O . PRO A 1 92 ? -12.116 -2.810 2.741 1.00 88.81 92 PRO A O 1
ATOM 783 N N . TYR A 1 93 ? -13.717 -2.677 1.192 1.00 90.12 93 TYR A N 1
ATOM 784 C CA . TYR A 1 93 ? -12.822 -2.155 0.158 1.00 90.12 93 TYR A CA 1
ATOM 785 C C . TYR A 1 93 ? -12.748 -0.629 0.177 1.00 90.12 93 TYR A C 1
ATOM 787 O O . TYR A 1 93 ? -13.762 0.061 0.241 1.00 90.12 93 TYR A O 1
ATOM 795 N N . VAL A 1 94 ? -11.530 -0.109 0.033 1.00 90.44 94 VAL A N 1
ATOM 796 C CA . VAL A 1 94 ? -11.242 1.322 -0.104 1.00 90.44 94 VAL A CA 1
ATOM 797 C C . VAL A 1 94 ? -10.423 1.537 -1.372 1.00 90.44 94 VAL A C 1
ATOM 799 O O . VAL A 1 94 ? -9.525 0.755 -1.681 1.00 90.44 94 VAL A O 1
ATOM 802 N N . THR A 1 95 ? -10.714 2.612 -2.105 1.00 91.31 95 THR A N 1
ATOM 803 C CA . THR A 1 95 ? -9.954 2.994 -3.303 1.00 91.31 95 THR A CA 1
ATOM 804 C C . THR A 1 95 ? -9.177 4.281 -3.048 1.00 91.31 95 THR A C 1
ATOM 806 O O . THR A 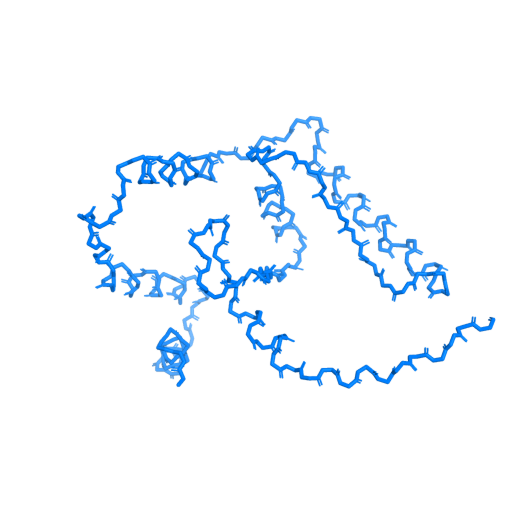1 95 ? -9.749 5.284 -2.635 1.00 91.31 95 THR A O 1
ATOM 809 N N . LEU A 1 96 ? -7.875 4.274 -3.343 1.00 91.44 96 LEU A N 1
ATOM 810 C CA . LEU A 1 96 ? -7.020 5.461 -3.295 1.00 91.44 96 LEU A CA 1
ATOM 811 C C . LEU A 1 96 ? -6.748 5.978 -4.716 1.00 91.44 96 LEU A C 1
ATOM 813 O O . LEU A 1 96 ? -5.889 5.453 -5.428 1.00 91.44 96 LEU A O 1
ATOM 817 N N . THR A 1 97 ? -7.461 7.027 -5.129 1.00 90.12 97 THR A N 1
ATOM 818 C CA . THR A 1 97 ? -7.348 7.625 -6.471 1.00 90.12 97 THR A CA 1
ATOM 819 C C . THR A 1 97 ? -6.586 8.948 -6.443 1.00 90.12 97 THR A C 1
ATOM 821 O O . THR A 1 97 ? -7.055 9.926 -5.870 1.00 90.12 97 THR A O 1
ATOM 824 N N . GLN A 1 98 ? -5.422 9.005 -7.092 1.00 87.94 98 GLN A N 1
ATOM 825 C CA . GLN A 1 98 ? -4.648 10.237 -7.315 1.00 87.94 98 GLN A CA 1
ATOM 826 C C . GLN A 1 98 ? -3.789 10.096 -8.580 1.00 87.94 98 GLN A C 1
ATOM 828 O O . GLN A 1 98 ? -3.485 8.970 -8.991 1.00 87.94 98 GLN A O 1
ATOM 833 N N . ALA A 1 99 ? -3.316 11.213 -9.142 1.00 86.62 99 ALA A N 1
ATOM 834 C CA . ALA A 1 99 ? -2.387 11.227 -10.279 1.00 86.62 99 ALA A CA 1
ATOM 835 C C . ALA A 1 99 ? -1.109 10.402 -10.019 1.00 86.62 99 ALA A C 1
ATOM 837 O O . ALA A 1 99 ? -0.722 10.163 -8.872 1.00 86.62 99 ALA A O 1
ATOM 838 N N . SER A 1 100 ? -0.450 9.910 -11.072 1.00 80.81 100 SER A N 1
ATOM 839 C CA . SER A 1 100 ? 0.820 9.181 -10.919 1.00 80.81 100 SER A CA 1
ATOM 840 C C . SER A 1 100 ? 1.896 10.068 -10.274 1.00 80.81 100 SER A C 1
ATOM 842 O O . SER A 1 100 ? 1.861 11.286 -10.407 1.00 80.81 100 SER A O 1
ATOM 844 N N . GLY A 1 101 ? 2.831 9.468 -9.533 1.00 79.44 101 GLY A N 1
ATOM 845 C CA . GLY A 1 101 ? 3.931 10.202 -8.888 1.00 79.44 101 GLY A CA 1
ATOM 846 C C . GLY A 1 101 ? 3.577 10.987 -7.614 1.00 79.44 101 GLY A C 1
ATOM 847 O O . GLY A 1 101 ? 4.480 11.488 -6.958 1.00 79.44 101 GLY A O 1
ATOM 848 N N . THR A 1 102 ? 2.311 11.039 -7.186 1.00 85.69 102 THR A N 1
ATOM 849 C CA . THR A 1 102 ? 1.884 11.798 -5.985 1.00 85.69 102 THR A CA 1
ATOM 850 C C . THR A 1 102 ? 2.204 11.131 -4.641 1.00 85.69 102 THR A C 1
ATOM 852 O O . THR A 1 102 ? 1.779 11.616 -3.599 1.00 85.69 102 THR A O 1
ATOM 855 N N . GLY A 1 103 ? 2.905 9.994 -4.636 1.00 86.94 103 GLY A N 1
ATOM 856 C CA . GLY A 1 103 ? 3.312 9.319 -3.397 1.00 86.94 103 GLY A CA 1
ATOM 857 C C . GLY A 1 103 ? 2.346 8.263 -2.845 1.00 86.94 103 GLY A C 1
ATOM 858 O O . GLY A 1 103 ? 2.618 7.737 -1.771 1.00 86.94 103 GLY A O 1
ATOM 859 N N . LYS A 1 104 ? 1.288 7.866 -3.574 1.00 89.75 104 LYS A N 1
ATOM 860 C CA . LYS A 1 104 ? 0.349 6.794 -3.154 1.00 89.75 104 LYS A CA 1
ATOM 861 C C . LYS A 1 104 ? 1.053 5.540 -2.620 1.00 89.75 104 LYS A C 1
ATOM 863 O O . LYS A 1 104 ? 0.779 5.089 -1.516 1.00 89.75 104 LYS A O 1
ATOM 868 N N . SER A 1 105 ? 1.996 4.994 -3.390 1.00 86.44 105 SER A N 1
ATOM 869 C CA . SER A 1 105 ? 2.718 3.777 -3.004 1.00 86.44 105 SER A CA 1
ATOM 870 C C . SER A 1 105 ? 3.618 3.988 -1.781 1.00 86.44 105 SER A C 1
ATOM 872 O O . SER A 1 105 ? 3.783 3.069 -0.986 1.00 86.44 105 SER A O 1
ATOM 874 N N . LYS A 1 106 ? 4.175 5.195 -1.601 1.00 88.75 106 LYS A N 1
ATOM 875 C CA . LYS A 1 106 ? 4.985 5.542 -0.425 1.00 88.75 106 LYS A CA 1
ATOM 876 C C . LYS A 1 106 ? 4.107 5.657 0.825 1.00 88.75 106 LYS A C 1
ATOM 878 O O . LYS A 1 106 ? 4.487 5.123 1.861 1.00 88.75 106 LYS A O 1
ATOM 883 N N . LEU A 1 107 ? 2.927 6.275 0.705 1.00 92.31 107 LEU A N 1
ATOM 884 C CA . LEU A 1 107 ? 1.924 6.325 1.772 1.00 92.31 107 LEU A CA 1
ATOM 885 C C . LEU A 1 107 ? 1.518 4.912 2.203 1.00 92.31 107 LEU A C 1
ATOM 887 O O . LEU A 1 107 ? 1.618 4.592 3.380 1.00 92.31 107 LEU A O 1
ATOM 891 N N . LEU A 1 108 ? 1.153 4.038 1.258 1.00 91.94 108 LEU A N 1
ATOM 892 C CA . LEU A 1 108 ? 0.788 2.650 1.574 1.00 91.94 108 LEU A CA 1
ATOM 893 C C . LEU A 1 108 ? 1.948 1.862 2.206 1.00 91.94 108 LEU A C 1
ATOM 895 O O . LEU A 1 108 ? 1.721 1.078 3.122 1.00 91.94 108 LEU A O 1
ATOM 899 N N . LYS A 1 109 ? 3.195 2.101 1.777 1.00 89.00 109 LYS A N 1
ATOM 900 C CA . LYS A 1 109 ? 4.380 1.514 2.425 1.00 89.00 109 LYS A CA 1
ATOM 901 C C . LYS A 1 109 ? 4.523 1.979 3.879 1.00 89.00 109 LYS A C 1
ATOM 903 O O . LYS A 1 109 ? 4.860 1.167 4.727 1.00 89.00 109 LYS A O 1
ATOM 908 N N . LYS A 1 110 ? 4.250 3.254 4.172 1.00 93.50 110 LYS A N 1
ATOM 909 C CA . LYS A 1 110 ? 4.271 3.783 5.545 1.00 93.50 110 LYS A CA 1
ATOM 910 C C . LYS A 1 110 ? 3.122 3.274 6.409 1.00 93.50 110 LYS A C 1
ATOM 912 O O . LYS A 1 110 ? 3.327 2.960 7.575 1.00 93.50 110 LYS A O 1
ATOM 917 N N . VAL A 1 111 ? 1.938 3.104 5.834 1.00 93.19 111 VAL A N 1
ATOM 918 C CA . VAL A 1 111 ? 0.812 2.443 6.510 1.00 93.19 111 VAL A CA 1
ATOM 919 C C . VAL A 1 111 ? 1.174 1.008 6.899 1.00 93.19 111 VAL A C 1
ATOM 921 O O . VAL A 1 111 ? 0.876 0.591 8.013 1.00 93.19 111 VAL A O 1
ATOM 924 N N . ALA A 1 112 ? 1.886 0.286 6.029 1.00 93.06 112 ALA A N 1
ATOM 925 C CA . ALA A 1 112 ? 2.331 -1.082 6.294 1.00 93.06 112 ALA A CA 1
ATOM 926 C C . ALA A 1 112 ? 3.312 -1.217 7.476 1.00 93.06 112 ALA A C 1
ATOM 928 O O . ALA A 1 112 ? 3.460 -2.312 8.008 1.00 93.06 112 ALA A O 1
ATOM 929 N N . GLU A 1 113 ? 3.958 -0.127 7.908 1.00 93.56 113 GLU A N 1
ATOM 930 C CA . GLU A 1 113 ? 4.777 -0.105 9.132 1.00 93.56 113 GLU A CA 1
ATOM 931 C C . GLU A 1 113 ? 3.907 -0.114 10.408 1.00 93.56 113 GLU A C 1
ATOM 933 O O . GLU A 1 113 ? 4.394 -0.470 11.474 1.00 93.56 113 GLU A O 1
ATOM 938 N N . ASN A 1 114 ? 2.623 0.251 10.304 1.00 93.81 114 ASN A N 1
ATOM 939 C CA . ASN A 1 114 ? 1.684 0.354 11.428 1.00 93.81 114 ASN A CA 1
ATOM 940 C C . ASN A 1 114 ? 0.633 -0.766 11.436 1.00 93.81 114 ASN A C 1
ATOM 942 O O . ASN A 1 114 ? 0.094 -1.107 12.485 1.00 93.81 114 ASN A O 1
ATOM 946 N N . VAL A 1 115 ? 0.319 -1.327 10.265 1.00 90.38 115 VAL A N 1
ATOM 947 C CA . VAL A 1 115 ? -0.713 -2.355 10.092 1.00 90.38 115 VAL A CA 1
ATOM 948 C C . VAL A 1 115 ? -0.166 -3.477 9.221 1.00 90.38 115 VAL A C 1
ATOM 950 O O . VAL A 1 115 ? 0.350 -3.224 8.130 1.00 90.38 115 VAL A O 1
ATOM 953 N N . THR A 1 116 ? -0.329 -4.727 9.663 1.00 90.62 116 THR A N 1
ATOM 954 C CA . THR A 1 116 ? 0.067 -5.912 8.889 1.00 90.62 116 THR A CA 1
ATOM 955 C C . THR A 1 116 ? -0.542 -5.861 7.493 1.00 90.62 116 THR A C 1
ATOM 957 O O . THR A 1 116 ? -1.757 -5.952 7.323 1.00 90.62 116 THR A O 1
ATOM 960 N N . THR A 1 117 ? 0.313 -5.717 6.483 1.00 89.50 117 THR A N 1
ATOM 961 C CA . THR A 1 117 ? -0.113 -5.468 5.105 1.00 89.50 117 THR A CA 1
ATOM 962 C C . THR A 1 117 ? 0.470 -6.510 4.166 1.00 89.50 117 THR A C 1
ATOM 964 O O . THR A 1 117 ? 1.67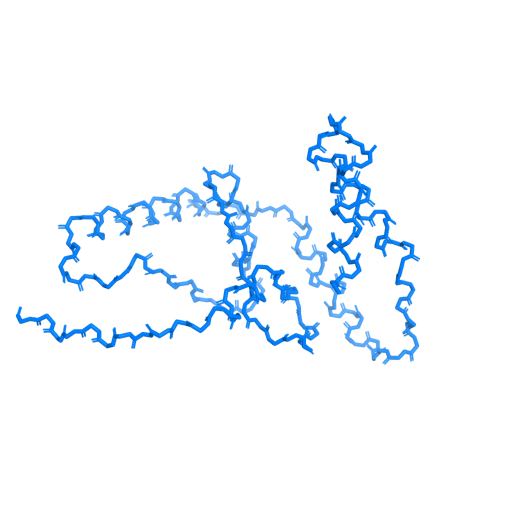9 -6.731 4.127 1.00 89.50 117 THR A O 1
ATOM 967 N N . ILE A 1 118 ? -0.394 -7.110 3.348 1.00 88.31 118 ILE A N 1
ATOM 968 C CA . ILE A 1 118 ? 0.009 -7.990 2.253 1.00 88.31 118 ILE A CA 1
ATOM 969 C C . ILE A 1 118 ? -0.028 -7.183 0.959 1.00 88.31 118 ILE A C 1
ATOM 971 O O . ILE A 1 118 ? -1.091 -6.807 0.467 1.00 88.31 118 ILE A O 1
ATOM 975 N N . TYR A 1 119 ? 1.143 -6.926 0.386 1.00 85.88 119 TYR A N 1
ATOM 976 C CA . TYR A 1 119 ? 1.230 -6.232 -0.889 1.00 85.88 119 TYR A CA 1
ATOM 977 C C . TYR A 1 119 ? 0.806 -7.148 -2.052 1.00 85.88 119 TYR A C 1
ATOM 979 O O . TYR A 1 119 ? 1.419 -8.190 -2.311 1.00 85.88 119 TYR A O 1
ATOM 987 N N . CYS A 1 120 ? -0.228 -6.735 -2.789 1.00 87.75 120 CYS A N 1
ATOM 988 C CA . CYS A 1 120 ? -0.728 -7.444 -3.961 1.00 87.75 120 CYS A CA 1
ATOM 989 C C . CYS A 1 120 ? -0.798 -6.528 -5.191 1.00 87.75 120 CYS A C 1
ATOM 991 O O . CYS A 1 120 ? -1.477 -5.506 -5.174 1.00 87.75 120 CYS A O 1
ATOM 993 N N . CYS A 1 121 ? -0.110 -6.906 -6.271 1.00 85.88 121 CYS A N 1
ATOM 994 C CA . CYS A 1 121 ? -0.169 -6.213 -7.555 1.00 85.88 121 CYS A CA 1
ATOM 995 C C . CYS A 1 121 ? -0.678 -7.173 -8.623 1.00 85.88 121 CYS A C 1
ATOM 997 O O . CYS A 1 121 ? 0.020 -8.119 -8.997 1.00 85.88 121 CYS A O 1
ATOM 999 N N . LEU A 1 122 ? -1.895 -6.914 -9.102 1.00 86.06 122 LEU A N 1
ATOM 1000 C CA . LEU A 1 122 ? -2.624 -7.762 -10.049 1.00 86.06 122 LEU A CA 1
ATOM 1001 C C . LEU A 1 122 ? -2.273 -7.497 -11.524 1.00 86.06 122 LEU A C 1
ATOM 1003 O O . LEU A 1 122 ? -2.951 -8.010 -12.408 1.00 86.06 122 LEU A O 1
ATOM 1007 N N . ARG A 1 123 ? -1.235 -6.698 -11.808 1.00 82.81 123 ARG A N 1
ATOM 1008 C CA . ARG A 1 123 ? -0.787 -6.424 -13.185 1.00 82.81 123 ARG A CA 1
ATOM 1009 C C . ARG A 1 123 ? -0.403 -7.708 -13.917 1.00 82.81 123 ARG A C 1
ATOM 1011 O O . ARG A 1 123 ? -0.010 -8.696 -13.293 1.00 82.81 123 ARG A O 1
ATOM 1018 N N . ASP A 1 124 ? -0.460 -7.675 -15.244 1.00 80.12 124 ASP A N 1
ATOM 1019 C CA . ASP A 1 124 ? -0.022 -8.785 -16.087 1.00 80.12 124 ASP A CA 1
ATOM 1020 C C . ASP A 1 124 ? 1.440 -9.166 -15.851 1.00 80.12 124 ASP A C 1
ATOM 1022 O O . ASP A 1 124 ? 2.272 -8.336 -15.487 1.00 80.12 124 ASP A O 1
ATOM 1026 N N . TYR A 1 125 ? 1.754 -10.447 -16.058 1.00 71.56 125 TYR A N 1
ATOM 1027 C CA . TYR A 1 125 ? 3.097 -10.991 -15.835 1.00 71.56 125 TYR A CA 1
ATOM 1028 C C . TYR A 1 125 ? 4.162 -10.295 -16.697 1.00 71.56 125 TYR A C 1
ATOM 1030 O O . TYR A 1 125 ? 5.271 -10.066 -16.231 1.00 71.56 125 TYR A O 1
ATOM 1038 N N . ASN A 1 126 ? 3.791 -9.885 -17.913 1.00 74.25 126 ASN A N 1
ATOM 1039 C CA . ASN A 1 126 ? 4.672 -9.194 -18.859 1.00 74.25 126 ASN A CA 1
ATOM 1040 C C . ASN A 1 126 ? 4.663 -7.659 -18.691 1.00 74.25 126 ASN A C 1
ATOM 1042 O O . ASN A 1 126 ? 5.121 -6.939 -19.574 1.00 74.25 126 ASN A O 1
ATOM 1046 N N . SER A 1 127 ? 4.100 -7.128 -17.599 1.00 74.12 127 SER A N 1
ATOM 1047 C CA . SER A 1 127 ? 4.098 -5.685 -17.339 1.00 74.12 127 SER A CA 1
ATOM 1048 C C . SER A 1 127 ? 5.476 -5.209 -16.873 1.00 74.12 127 SER A C 1
ATOM 1050 O O . SER A 1 127 ? 5.912 -5.548 -15.774 1.00 74.12 127 SER A O 1
ATOM 1052 N N . ASN A 1 128 ? 6.088 -4.305 -17.640 1.00 67.56 128 ASN A N 1
ATOM 1053 C CA . ASN A 1 128 ? 7.409 -3.728 -17.346 1.00 67.56 128 ASN A CA 1
ATOM 1054 C C . ASN A 1 128 ? 7.368 -2.514 -16.392 1.00 67.56 128 ASN A C 1
ATOM 1056 O O . ASN A 1 128 ? 8.406 -1.953 -16.051 1.00 67.56 128 ASN A O 1
ATOM 1060 N N . GLY A 1 129 ? 6.177 -2.068 -15.977 1.00 64.62 129 GLY A N 1
ATOM 1061 C CA . GLY A 1 129 ? 6.014 -0.901 -15.108 1.00 64.62 129 GLY A CA 1
ATOM 1062 C C . GLY A 1 129 ? 6.239 -1.201 -13.623 1.00 64.62 129 GLY A C 1
ATOM 1063 O O . GLY A 1 129 ? 5.886 -2.271 -13.132 1.00 64.62 129 GLY A O 1
ATOM 1064 N N . TYR A 1 130 ? 6.722 -0.208 -12.874 1.00 65.25 130 TYR A N 1
ATOM 1065 C CA . TYR A 1 130 ? 6.825 -0.279 -11.414 1.00 65.25 130 TYR A CA 1
ATOM 1066 C C . TYR A 1 130 ? 5.473 0.048 -10.744 1.00 65.25 130 TYR A C 1
ATOM 1068 O O . TYR A 1 130 ? 4.723 0.891 -11.256 1.00 65.25 130 TYR A O 1
ATOM 1076 N N . PRO A 1 131 ? 5.124 -0.576 -9.605 1.00 68.06 131 PRO A N 1
ATOM 1077 C CA . PRO A 1 131 ? 5.786 -1.728 -8.986 1.00 68.06 131 PRO A CA 1
ATOM 1078 C C . PRO A 1 131 ? 5.510 -3.046 -9.732 1.00 68.06 131 PRO A C 1
ATOM 1080 O O . PRO A 1 131 ? 4.463 -3.203 -10.367 1.00 68.06 131 PRO A O 1
ATOM 1083 N N . PHE A 1 132 ? 6.440 -4.001 -9.618 1.00 70.00 132 PHE A N 1
ATOM 1084 C CA . PHE A 1 132 ? 6.311 -5.326 -10.231 1.00 70.00 132 PHE A CA 1
ATOM 1085 C C . PHE A 1 132 ? 5.080 -6.085 -9.709 1.00 70.00 132 PHE A C 1
ATOM 1087 O O . PHE A 1 132 ? 4.613 -5.864 -8.583 1.00 70.00 132 PHE A O 1
ATOM 1094 N N . ARG A 1 133 ? 4.556 -6.995 -10.543 1.00 79.81 133 ARG A N 1
ATOM 1095 C CA . ARG A 1 133 ? 3.513 -7.957 -10.156 1.00 79.81 133 ARG A CA 1
ATOM 1096 C C . ARG A 1 133 ? 3.990 -8.740 -8.933 1.00 79.81 133 ARG A C 1
ATOM 1098 O O . ARG A 1 133 ? 5.115 -9.230 -8.914 1.00 79.81 133 ARG A O 1
ATOM 1105 N N . SER A 1 134 ? 3.144 -8.861 -7.911 1.00 83.00 134 SER A N 1
ATOM 1106 C CA . SER A 1 134 ? 3.521 -9.599 -6.705 1.00 83.00 134 SER A CA 1
ATOM 1107 C C . SER A 1 134 ? 3.341 -11.101 -6.906 1.00 83.00 134 SER A C 1
ATOM 1109 O O . SER A 1 134 ? 2.467 -11.546 -7.652 1.00 83.00 134 SER A O 1
ATOM 1111 N N . PHE A 1 135 ? 4.145 -11.909 -6.214 1.00 77.69 135 PHE A N 1
ATOM 1112 C CA . PHE A 1 135 ? 4.052 -13.361 -6.344 1.00 77.69 135 PHE A CA 1
ATOM 1113 C C . PHE A 1 135 ? 2.678 -13.904 -5.918 1.00 77.69 135 PHE A C 1
ATOM 1115 O O . PHE A 1 135 ? 2.106 -14.753 -6.605 1.00 77.69 135 PHE A O 1
ATOM 1122 N N . ILE A 1 136 ? 2.114 -13.367 -4.828 1.00 83.94 136 ILE A N 1
ATOM 1123 C CA . ILE A 1 136 ? 0.817 -13.802 -4.295 1.00 83.94 136 ILE A CA 1
ATOM 1124 C C . ILE A 1 136 ? -0.314 -13.694 -5.326 1.00 83.94 136 ILE A C 1
ATOM 1126 O O . ILE A 1 136 ? -1.223 -14.517 -5.317 1.00 83.94 136 ILE A O 1
ATOM 1130 N N . THR A 1 137 ? -0.214 -12.772 -6.287 1.00 83.88 137 THR A N 1
ATOM 1131 C CA . THR A 1 137 ? -1.149 -12.655 -7.413 1.00 83.88 137 THR A CA 1
ATOM 1132 C C . THR A 1 137 ? -1.289 -13.963 -8.189 1.00 83.88 137 THR A C 1
ATOM 1134 O O . THR A 1 137 ? -2.387 -14.316 -8.604 1.00 83.88 137 THR A O 1
ATOM 1137 N N . ASN A 1 138 ? -0.211 -14.729 -8.370 1.00 78.12 138 ASN A N 1
ATOM 1138 C CA . ASN A 1 138 ? -0.282 -16.005 -9.084 1.00 78.12 138 ASN A CA 1
ATOM 1139 C C . ASN A 1 138 ? -1.050 -17.069 -8.301 1.00 78.12 138 ASN A C 1
ATOM 1141 O O . ASN A 1 138 ? -1.650 -17.941 -8.917 1.00 78.12 138 ASN A O 1
ATOM 1145 N N . VAL A 1 139 ? -1.031 -17.009 -6.970 1.00 81.44 139 VAL A N 1
ATOM 1146 C CA . VAL A 1 139 ? -1.839 -17.892 -6.122 1.00 81.44 139 VAL A CA 1
ATOM 1147 C C . VAL A 1 139 ? -3.292 -17.431 -6.161 1.00 81.44 139 VAL A C 1
ATOM 1149 O O . VAL A 1 139 ? -4.164 -18.221 -6.509 1.00 81.44 139 VAL A O 1
ATOM 1152 N N . LEU A 1 140 ? -3.537 -16.140 -5.914 1.00 81.88 140 LEU A N 1
ATOM 1153 C CA . LEU A 1 140 ? -4.880 -15.552 -5.872 1.00 81.88 140 LEU A CA 1
ATOM 1154 C C . LEU A 1 140 ? -5.648 -15.728 -7.187 1.00 81.88 140 LEU A C 1
ATOM 1156 O O . LEU A 1 140 ? -6.841 -16.002 -7.154 1.00 81.88 140 LEU A O 1
ATOM 1160 N N . LEU A 1 141 ? -4.971 -15.616 -8.335 1.00 81.38 141 LEU A N 1
ATOM 1161 C CA . LEU A 1 141 ? -5.599 -15.755 -9.654 1.00 81.38 141 LEU A CA 1
ATOM 1162 C C . LEU A 1 141 ? -5.657 -17.203 -10.172 1.00 81.38 141 LEU A C 1
ATOM 1164 O O . LEU A 1 141 ? -6.400 -17.474 -11.111 1.00 81.38 141 LEU A O 1
ATOM 1168 N N . LYS A 1 142 ? -4.884 -18.142 -9.603 1.00 71.75 142 LYS A N 1
ATOM 1169 C CA . LYS A 1 142 ? -4.990 -19.578 -9.940 1.00 71.75 142 LYS A CA 1
ATOM 1170 C C . LYS A 1 142 ? -6.161 -20.256 -9.243 1.00 71.75 142 LYS A C 1
ATOM 1172 O O . LYS A 1 142 ? -6.632 -21.284 -9.728 1.00 71.75 142 LYS A O 1
ATOM 1177 N N . VAL A 1 143 ? -6.622 -19.705 -8.121 1.00 55.84 143 VAL A N 1
ATOM 1178 C CA . VAL A 1 143 ? -7.862 -20.151 -7.493 1.00 55.84 143 VAL A CA 1
ATOM 1179 C C . VAL A 1 143 ? -9.001 -19.780 -8.438 1.00 55.84 143 VAL A C 1
ATOM 1181 O O . VAL A 1 143 ? -9.397 -18.620 -8.532 1.00 55.84 143 VAL A O 1
ATOM 1184 N N . LYS A 1 144 ? -9.535 -20.772 -9.161 1.00 45.56 144 LYS A N 1
ATOM 1185 C CA . LYS A 1 144 ? -10.880 -20.660 -9.721 1.00 45.56 144 LYS A CA 1
ATOM 1186 C C . LYS A 1 144 ? -11.818 -20.518 -8.530 1.00 45.56 144 LYS A C 1
ATOM 1188 O O . LYS A 1 144 ? -12.169 -21.510 -7.900 1.00 45.56 144 LYS A O 1
ATOM 1193 N N . PHE A 1 145 ? -12.193 -19.291 -8.199 1.00 45.34 145 PHE A N 1
ATOM 1194 C CA . PHE A 1 145 ? -13.397 -19.094 -7.420 1.00 45.34 145 PHE A CA 1
ATOM 1195 C C . PHE A 1 145 ? -14.546 -19.506 -8.333 1.00 45.34 145 PHE A C 1
ATOM 1197 O O . PHE A 1 145 ? -14.909 -18.783 -9.261 1.00 45.34 145 PHE A O 1
ATOM 1204 N N . GLU A 1 146 ? -15.100 -20.692 -8.092 1.00 41.06 146 GLU A N 1
ATOM 1205 C CA . GLU A 1 146 ? -16.514 -20.903 -8.363 1.00 41.06 146 GLU A CA 1
ATOM 1206 C C . GLU A 1 146 ? -17.247 -19.892 -7.484 1.00 41.06 146 GLU A C 1
ATOM 1208 O O . GLU A 1 146 ? -17.575 -20.153 -6.329 1.00 41.06 146 GLU A O 1
ATOM 1213 N N . PHE A 1 147 ? -17.422 -18.673 -7.996 1.00 41.66 147 PHE A N 1
ATOM 1214 C CA . PHE A 1 147 ? -18.398 -17.759 -7.443 1.00 41.66 147 PHE A CA 1
ATOM 1215 C C . PHE A 1 147 ? -19.748 -18.422 -7.694 1.00 41.66 147 PHE A C 1
ATOM 1217 O O . PHE A 1 147 ? -20.376 -18.220 -8.733 1.00 41.66 147 PHE A O 1
ATOM 1224 N N . SER A 1 148 ? -20.194 -19.243 -6.744 1.00 41.88 148 SER A N 1
ATOM 1225 C CA . SER A 1 148 ? -21.616 -19.447 -6.552 1.00 41.88 148 SER A CA 1
ATOM 1226 C C . SER A 1 148 ? -22.178 -18.050 -6.345 1.00 41.88 148 SER A C 1
ATOM 1228 O O . SER A 1 148 ? -21.906 -17.419 -5.322 1.00 41.88 148 SER A O 1
ATOM 1230 N N . VAL A 1 149 ? -22.849 -17.534 -7.373 1.00 43.88 149 VAL A N 1
ATOM 1231 C CA . VAL A 1 149 ? -23.590 -16.278 -7.334 1.00 43.88 149 VAL A CA 1
ATOM 1232 C C . VAL A 1 149 ? -24.372 -16.279 -6.028 1.00 43.88 149 VAL A C 1
ATOM 1234 O O . VAL A 1 149 ? -25.288 -17.085 -5.857 1.00 43.88 149 VAL A O 1
ATOM 1237 N N . LEU A 1 150 ? -23.952 -15.455 -5.065 1.00 50.78 150 LEU A N 1
ATOM 1238 C CA . LEU A 1 150 ? -24.698 -15.327 -3.825 1.00 50.78 150 LEU A CA 1
ATOM 1239 C C . LEU A 1 150 ? -26.081 -14.800 -4.219 1.00 50.78 150 LEU A C 1
ATOM 1241 O O . LEU A 1 150 ? -26.152 -13.818 -4.968 1.00 50.78 150 LEU A O 1
ATOM 1245 N N . PRO A 1 151 ? -27.171 -15.460 -3.793 1.00 43.25 151 PRO A N 1
ATOM 1246 C CA . PRO A 1 151 ? -28.504 -15.006 -4.136 1.00 43.25 151 PRO A CA 1
ATOM 1247 C C . PRO A 1 151 ? -28.682 -13.560 -3.654 1.00 43.25 151 PRO A C 1
ATOM 1249 O O . PRO A 1 151 ? -28.120 -13.188 -2.617 1.00 43.25 151 PRO A O 1
ATOM 1252 N N . PRO A 1 152 ? -29.436 -12.732 -4.397 1.00 41.44 152 PRO A N 1
ATOM 1253 C CA . PRO A 1 152 ? -29.661 -11.344 -4.023 1.00 41.44 152 PRO A CA 1
ATOM 1254 C C . PRO A 1 152 ? -30.200 -11.281 -2.591 1.00 41.44 152 PRO A C 1
ATOM 1256 O O . PRO A 1 152 ? -31.161 -11.978 -2.250 1.00 41.44 152 PRO A O 1
ATOM 1259 N N . LYS A 1 153 ? -29.551 -10.469 -1.745 1.00 54.38 153 LYS A N 1
ATOM 1260 C CA . LYS A 1 153 ? -30.041 -10.169 -0.396 1.00 54.38 153 LYS A CA 1
ATOM 1261 C C . LYS A 1 153 ? -31.426 -9.519 -0.548 1.00 54.38 153 LYS A C 1
ATOM 1263 O O . LYS A 1 153 ? -31.539 -8.510 -1.240 1.00 54.38 153 LYS A O 1
ATOM 1268 N N . LYS A 1 154 ? -32.452 -10.168 0.015 1.00 48.56 154 LYS A N 1
ATOM 1269 C CA . LYS A 1 154 ? -33.830 -9.659 0.089 1.00 48.56 154 LYS A CA 1
ATOM 1270 C C . LYS A 1 154 ? -33.931 -8.481 1.046 1.00 48.56 154 LYS A C 1
ATOM 1272 O O . LYS A 1 154 ? -33.186 -8.501 2.051 1.00 48.56 154 LYS A O 1
#

Secondary structure (DSSP, 8-state):
--HHHHHHHHHHHHSTT--HHHHHHHHHHHHHTT----GGGS-HHHHHHHHHHHHHHHSPPP-GGGHHHHHHHHHHHHHHHHHHTTTT-SS--------TTSSHHHHHHHHTTTS---------TT--SSSPPPHHHHHHHHS------PPPP-